Protein 8J68 (pdb70)

Solvent-accessible surface area: 8005 Å² total; per-residue (Å²): 166,58,96,142,77,29,41,173,163,72,30,13,7,21,12,32,35,103,47,98,41,20,4,82,85,11,0,44,11,0,50,146,18,0,81,42,14,71,136,36,0,77,50,101,58,33,124,56,2,62,28,109,72,24,69,113,47,14,27,24,106,18,145,142,5,50,85,99,16,99,78,38,74,12,126,6,26,4,39,29,112,98,44,61,77,10,102,2,68,20,42,14,19,33,70,108,63,116,84,51,51,45,52,62,6,17,4,22,8,83,63,59,111,89,150,74,141,50,87,84,100,76,75,142,94,130,76,87,174

B-factor: mean 40.19, std 13.91, range [21.62, 88.79]

Foldseek 3Di:
DVCVDDLAPFWKFKFFPVQVRATQDTGPVPCVVQVDDCVPRGRHHPCVFADPPWDPVQVVVVVVCVVVQHWDWDWTWTAHPVGDIFIWTKTKHFDDDPVRDGGMMMIGIDTDDDDDPVNVVCVVPPDND

Structure (mmCIF, N/CA/C/O backbone):
data_8J68
#
_entry.id   8J68
#
_cell.len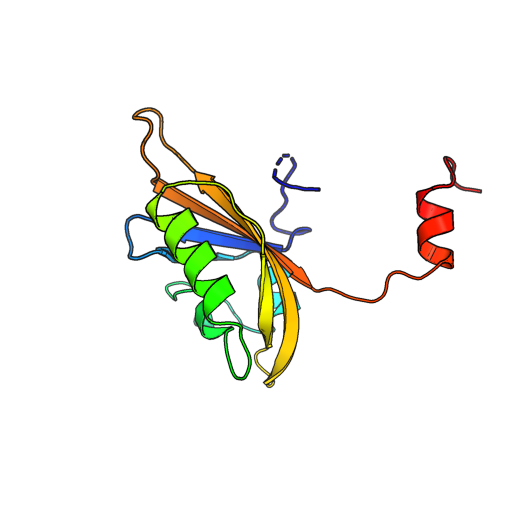gth_a   53.905
_cell.length_b   53.905
_cell.length_c   137.408
_cell.angle_alpha   90.000
_cell.angle_beta   90.000
_cell.angle_gamma   90.000
#
_symmetry.space_group_name_H-M   'P 43 21 2'
#
loop_
_entity.id
_entity.type
_entity.pdbx_description
1 polymer Phototropin
2 non-polymer 'FLAVIN MONONUCLEOTIDE'
3 water water
#
loop_
_atom_site.group_PDB
_atom_site.id
_atom_site.type_symbol
_atom_site.label_atom_id
_atom_site.label_alt_id
_atom_site.label_comp_id
_atom_site.label_asym_id
_atom_site.label_entity_id
_atom_site.label_seq_id
_atom_site.pdbx_PDB_ins_code
_atom_site.Cartn_x
_atom_site.Cartn_y
_atom_site.Cartn_z
_atom_site.occupancy
_atom_site.B_iso_or_equiv
_atom_site.auth_seq_id
_atom_site.auth_comp_id
_atom_site.auth_asym_id
_atom_site.auth_atom_id
_atom_site.pdbx_PDB_model_num
ATOM 1 N N . ARG A 1 12 ? -7.724 -8.649 2.025 1.000 71.908 12 ARG A N 1
ATOM 2 C CA . ARG A 1 12 ? -8.211 -7.396 2.660 1.000 61.198 12 ARG A CA 1
ATOM 3 C C . ARG A 1 12 ? -9.297 -6.809 1.763 1.000 63.731 12 ARG A C 1
ATOM 4 O O . ARG A 1 12 ? -9.860 -7.538 0.946 1.000 79.576 12 ARG A O 1
ATO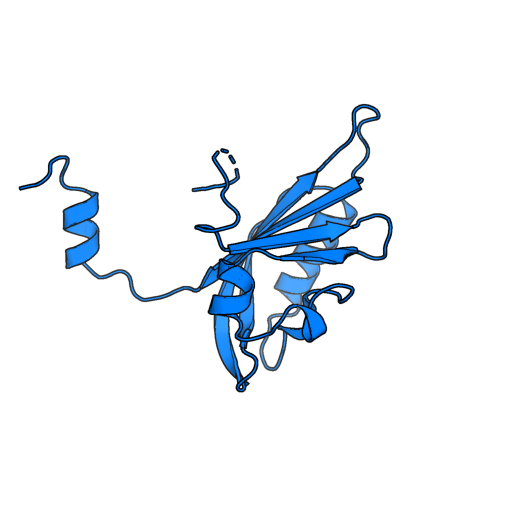M 6 N N . GLY A 1 13 ? -9.614 -5.521 1.959 1.000 63.010 13 GLY A N 1
ATOM 7 C CA . GLY A 1 13 ? -10.364 -4.738 0.986 1.000 57.568 13 GLY A CA 1
ATOM 8 C C . GLY A 1 13 ? -11.691 -4.179 1.503 1.000 58.066 13 GLY A C 1
ATOM 9 O O . GLY A 1 13 ? -11.813 -2.965 1.670 1.000 64.474 13 GLY A O 1
ATOM 10 N N . SER A 1 14 ? -12.710 -5.038 1.675 1.000 51.864 14 SER A N 1
ATOM 11 C CA . SER A 1 14 ? -14.067 -4.566 1.958 1.000 55.282 14 SER A CA 1
ATOM 12 C C . SER A 1 14 ? -14.311 -4.426 3.465 1.000 57.157 14 SER A C 1
ATOM 13 O O . SER A 1 14 ? -15.508 -4.557 3.851 1.000 57.175 14 SER A O 1
ATOM 15 N N . ALA A 1 17 ? -6.904 2.298 1.282 1.000 67.648 17 ALA A N 1
ATOM 16 C CA . ALA A 1 17 ? -8.254 2.370 0.677 1.000 66.270 17 ALA A CA 1
ATOM 17 C C . ALA A 1 17 ? -8.227 1.624 -0.661 1.000 56.072 17 ALA A C 1
ATOM 18 O O . ALA A 1 17 ? -7.178 1.277 -1.217 1.000 48.943 17 ALA A O 1
ATOM 20 N N . LEU A 1 18 ? -9.423 1.348 -1.154 1.000 52.397 18 LEU A N 1
ATOM 21 C CA . LEU A 1 18 ? -9.609 0.750 -2.458 1.000 46.158 18 LEU A CA 1
ATOM 22 C C . LEU A 1 18 ? -9.008 1.655 -3.541 1.000 45.896 18 LEU A C 1
ATOM 23 O O . LEU A 1 18 ? -9.166 2.870 -3.524 1.000 49.714 18 LEU A O 1
ATOM 28 N N . SER A 1 19 ? -8.332 1.057 -4.508 1.000 40.857 19 SER A N 1
ATOM 29 C CA . SER A 1 19 ? -7.692 1.802 -5.568 1.000 41.146 19 SER A CA 1
ATOM 30 C C . SER A 1 19 ? -8.007 1.114 -6.889 1.000 42.533 19 SER A C 1
ATOM 31 O O . SER A 1 19 ? -7.907 -0.111 -7.000 1.000 36.849 19 SER A O 1
ATOM 34 N N . THR A 1 20 ? -8.412 1.911 -7.882 1.000 39.190 20 THR A N 1
ATOM 35 C CA . THR A 1 20 ? -8.807 1.386 -9.176 1.000 35.353 20 THR A CA 1
ATOM 36 C C . THR A 1 20 ? -7.565 0.903 -9.918 1.000 36.388 20 THR A C 1
ATOM 37 O O . THR A 1 20 ? -7.671 0.088 -10.818 1.000 33.058 20 THR A O 1
ATOM 41 N N . PHE A 1 21 ? -6.366 1.357 -9.512 1.000 35.127 21 PHE A N 1
ATOM 42 C CA . PHE A 1 21 ? -5.148 0.978 -10.213 1.000 38.574 21 PHE A CA 1
ATOM 43 C C . PHE A 1 21 ? -4.480 -0.266 -9.598 1.000 41.178 21 PHE A C 1
ATOM 44 O O . PHE A 1 21 ? -3.829 -1.019 -10.321 1.000 51.136 21 PHE A O 1
ATOM 52 N N . LYS A 1 22 ? -4.677 -0.506 -8.294 1.000 42.507 22 LYS A N 1
ATOM 53 C CA . LYS A 1 22 ? -4.079 -1.638 -7.595 1.000 46.913 22 LYS A CA 1
ATOM 54 C C . LYS A 1 22 ? -5.034 -2.830 -7.477 1.000 44.197 22 LYS A C 1
ATOM 55 O O . LYS A 1 22 ? -4.571 -3.961 -7.465 1.000 48.421 22 LYS A O 1
ATOM 61 N N . HIS A 1 23 ? -6.340 -2.586 -7.273 1.000 35.369 23 HIS A N 1
ATOM 62 C CA . HIS A 1 23 ? -7.267 -3.638 -6.897 1.000 33.846 23 HIS A CA 1
ATOM 63 C C . HIS A 1 23 ? -8.101 -4.097 -8.095 1.000 35.162 23 HIS A C 1
ATOM 64 O O . HIS A 1 23 ? -8.201 -3.376 -9.098 1.000 31.897 23 HIS A O 1
ATOM 71 N N . THR A 1 24 ? -8.626 -5.343 -7.989 1.000 29.432 24 THR A N 1
ATOM 72 C CA . THR A 1 24 ? -9.495 -5.947 -8.992 1.000 30.750 24 THR A CA 1
ATOM 73 C C . THR A 1 24 ? -10.922 -5.918 -8.481 1.000 28.374 24 THR A C 1
ATOM 74 O O . THR A 1 24 ? -11.224 -6.539 -7.473 1.000 27.539 24 THR A O 1
ATOM 78 N N . PHE A 1 25 ? -11.758 -5.102 -9.132 1.000 28.467 25 PHE A N 1
ATOM 79 C CA . PHE A 1 25 ? -13.161 -4.995 -8.774 1.000 27.856 25 PHE A CA 1
ATOM 80 C C . PHE A 1 25 ? -13.973 -4.456 -9.939 1.000 26.336 25 PHE A C 1
ATOM 81 O O . PHE A 1 25 ? -13.442 -3.935 -10.928 1.000 27.800 25 PHE A O 1
ATOM 89 N N . VAL A 1 26 ? -15.274 -4.692 -9.815 1.000 25.582 26 VAL A N 1
ATOM 90 C CA . VAL A 1 26 ? -16.261 -4.141 -10.705 1.000 27.543 26 VAL A CA 1
ATOM 91 C C . VAL A 1 26 ? -17.361 -3.566 -9.838 1.000 25.704 26 VAL A C 1
ATOM 92 O O . VAL A 1 26 ? -17.494 -3.940 -8.674 1.000 26.951 26 VAL A O 1
ATOM 96 N N . VAL A 1 27 ? -18.126 -2.662 -10.455 1.000 26.894 27 VAL A N 1
ATOM 97 C CA . VAL A 1 27 ? -19.288 -2.070 -9.828 1.000 24.052 27 VAL A CA 1
ATOM 98 C C . VAL A 1 27 ? -20.475 -2.247 -10.742 1.000 25.112 27 VAL A C 1
ATOM 99 O O . VAL A 1 27 ? -20.406 -1.965 -11.945 1.000 31.220 27 VAL A O 1
ATOM 103 N N . ALA A 1 28 ? -21.542 -2.773 -10.136 1.000 26.253 28 ALA A N 1
ATOM 104 C CA . ALA A 1 28 ? -22.777 -3.055 -10.823 1.000 30.484 28 ALA A CA 1
ATOM 105 C C . ALA A 1 28 ? -23.842 -2.046 -10.405 1.000 34.012 28 ALA A C 1
ATOM 106 O O . ALA A 1 28 ? -23.942 -1.684 -9.229 1.000 37.887 28 ALA A O 1
ATOM 108 N N . ASP A 1 29 ? -24.683 -1.688 -11.373 1.000 37.558 29 ASP A N 1
ATOM 109 C CA . ASP A 1 29 ? -25.761 -0.737 -11.186 1.000 40.093 29 ASP A CA 1
ATOM 110 C C . ASP A 1 29 ? -27.029 -1.508 -10.870 1.000 40.411 29 ASP A C 1
ATOM 111 O O . ASP A 1 29 ? -27.565 -2.187 -11.749 1.000 49.154 29 ASP A O 1
ATOM 116 N N . ALA A 1 30 ? -27.502 -1.387 -9.626 1.000 42.087 30 ALA A N 1
ATOM 117 C CA . ALA A 1 30 ? -28.728 -2.058 -9.213 1.000 49.126 30 ALA A CA 1
ATOM 118 C C . ALA A 1 30 ? -29.966 -1.456 -9.912 1.000 54.338 30 ALA A C 1
ATOM 119 O O . ALA A 1 30 ? -31.010 -2.101 -9.957 1.000 54.470 30 ALA A O 1
ATOM 121 N N . THR A 1 31 ? -29.838 -0.257 -10.512 1.000 53.972 31 THR A N 1
ATOM 122 C CA . THR A 1 31 ? -30.889 0.350 -11.327 1.000 61.050 31 THR A CA 1
ATOM 123 C C . THR A 1 31 ? -30.964 -0.228 -12.736 1.000 66.780 31 THR A C 1
ATOM 124 O O . THR A 1 31 ? -31.794 0.220 -13.526 1.000 75.377 31 THR A O 1
ATOM 127 N N . LYS A 1 32 ? -30.088 -1.183 -13.065 1.000 64.979 32 LYS A N 1
ATOM 128 C CA . LYS A 1 32 ? -29.858 -1.539 -14.456 1.000 66.046 32 LYS A CA 1
ATOM 129 C C . LYS A 1 32 ? -29.608 -3.043 -14.591 1.000 68.394 32 LYS A C 1
ATOM 130 O O . LYS A 1 32 ? -28.714 -3.432 -15.345 1.000 70.411 32 LYS A O 1
ATOM 132 N N . ASP A 1 33 ? -30.415 -3.870 -13.889 1.000 62.687 33 ASP A N 1
ATOM 133 C CA . ASP A 1 33 ? -30.331 -5.336 -13.918 1.000 64.796 33 ASP A CA 1
ATOM 134 C C 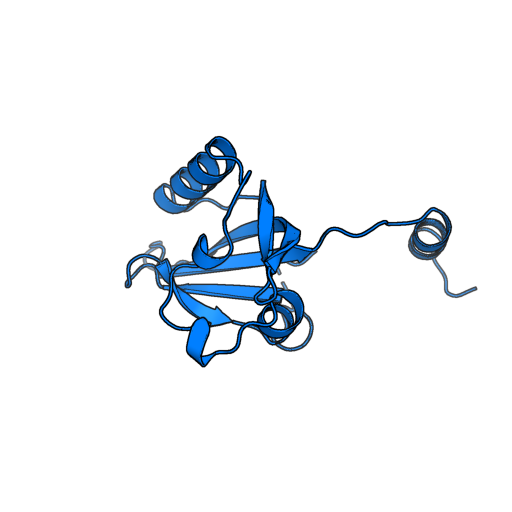. ASP A 1 33 ? -28.905 -5.836 -13.610 1.000 56.782 33 ASP A C 1
ATOM 135 O O . ASP A 1 33 ? -28.463 -6.845 -14.175 1.000 55.606 33 ASP A O 1
ATOM 137 N N . MET A 1 34 ? -28.201 -5.119 -12.707 1.000 59.941 34 MET A N 1
ATOM 138 C CA . MET A 1 34 ? -26.849 -5.418 -12.226 1.000 49.028 34 MET A CA 1
ATOM 139 C C . MET A 1 34 ? -25.827 -5.491 -13.364 1.000 41.256 34 MET A C 1
ATOM 140 O O . MET A 1 34 ? -24.862 -6.252 -13.288 1.000 41.612 34 MET A O 1
ATOM 145 N N . ALA A 1 35 ? -26.001 -4.639 -14.380 1.000 37.820 35 ALA A N 1
ATOM 146 C CA . ALA A 1 35 ? -24.997 -4.488 -15.419 1.000 37.774 35 ALA A CA 1
ATOM 147 C C . ALA A 1 35 ? -23.781 -3.802 -14.808 1.000 35.345 35 ALA A C 1
ATOM 148 O O . ALA A 1 35 ? -23.922 -2.957 -13.913 1.000 33.485 35 ALA A O 1
ATOM 150 N N . ILE A 1 36 ? -22.607 -4.217 -15.293 1.000 31.478 36 ILE A N 1
ATOM 151 C CA . ILE A 1 36 ? -21.361 -3.592 -14.922 1.000 31.802 36 ILE A CA 1
ATOM 152 C C . ILE A 1 36 ? -21.395 -2.146 -15.437 1.000 32.212 36 ILE A C 1
ATOM 153 O O . ILE A 1 36 ? -21.617 -1.898 -16.623 1.000 30.753 36 ILE A O 1
ATOM 158 N N . MET A 1 37 ? -21.159 -1.212 -14.522 1.000 32.236 37 MET A N 1
ATOM 159 C CA . MET A 1 37 ? -21.048 0.181 -14.890 1.000 34.443 37 MET A CA 1
ATOM 160 C C . MET A 1 37 ? -19.613 0.669 -14.735 1.000 32.535 37 MET A C 1
ATOM 161 O O . MET A 1 37 ? -19.264 1.717 -15.268 1.000 30.578 37 MET A O 1
ATOM 166 N N . TYR A 1 38 ? -18.737 -0.143 -14.120 1.000 29.149 38 TYR A N 1
ATOM 167 C CA . TYR A 1 38 ? -17.351 0.237 -13.905 1.000 26.524 38 TYR A CA 1
ATOM 168 C C . TYR A 1 38 ? -16.494 -1.007 -13.668 1.000 24.467 38 TYR A C 1
ATOM 169 O O . TYR A 1 38 ? -16.929 -1.915 -12.991 1.000 26.016 38 TYR A O 1
ATOM 178 N N . ALA A 1 39 ? -15.248 -1.002 -14.147 1.000 25.604 39 ALA A N 1
ATOM 179 C CA . ALA A 1 39 ? -14.295 -2.055 -13.866 1.000 25.531 39 ALA A CA 1
ATOM 180 C C . ALA A 1 39 ? -12.916 -1.436 -13.682 1.000 27.250 39 ALA A C 1
ATOM 181 O O . ALA A 1 39 ? -12.515 -0.520 -14.425 1.000 27.141 39 ALA A O 1
ATOM 183 N N . SER A 1 40 ? -12.186 -1.993 -12.727 1.000 25.790 40 SER A N 1
ATOM 184 C CA . SER A 1 40 ? -10.859 -1.507 -12.383 1.000 26.360 40 SER A CA 1
ATOM 185 C C . SER A 1 40 ? -9.827 -2.037 -13.360 1.000 26.052 40 SER A C 1
ATOM 186 O O . SER A 1 40 ? -10.084 -3.002 -14.101 1.000 24.811 40 SER A O 1
ATOM 189 N N . ALA A 1 41 ? -8.617 -1.443 -13.271 1.000 24.503 41 ALA A N 1
ATOM 190 C CA . ALA A 1 41 ? -7.511 -1.812 -14.132 1.000 25.307 41 ALA A CA 1
ATOM 191 C C . ALA A 1 41 ? -7.213 -3.301 -13.965 1.000 27.730 41 ALA A C 1
ATOM 192 O O . ALA A 1 41 ? -6.885 -4.008 -14.929 1.000 26.551 41 ALA A O 1
ATOM 194 N N . GLY A 1 42 ? -7.263 -3.738 -12.708 1.000 27.261 42 GLY A N 1
ATOM 195 C CA . GLY A 1 42 ? -6.953 -5.121 -12.362 1.000 27.717 42 GLY A CA 1
ATOM 196 C C . GLY A 1 42 ? -7.933 -6.101 -13.003 1.000 22.720 42 GLY A C 1
ATOM 197 O O . GLY A 1 42 ? -7.564 -7.219 -13.289 1.000 25.603 42 GLY A O 1
ATOM 198 N N . PHE A 1 43 ? -9.199 -5.704 -13.133 1.000 24.131 43 PHE A N 1
ATOM 199 C CA . PHE A 1 43 ? -10.199 -6.539 -13.756 1.000 26.300 43 PHE A CA 1
ATOM 200 C C . PHE A 1 43 ? -9.848 -6.826 -15.212 1.000 27.669 43 PHE A C 1
ATOM 201 O O . PHE A 1 43 ? -9.884 -7.982 -15.637 1.000 23.955 43 PHE A O 1
ATOM 209 N N . TYR A 1 44 ? -9.533 -5.771 -15.977 1.000 24.534 44 TYR A N 1
ATOM 210 C CA . TYR A 1 44 ? -9.189 -5.902 -17.379 1.000 26.671 44 TYR A CA 1
ATOM 211 C C . TYR A 1 44 ? -7.925 -6.734 -17.468 1.000 26.543 44 TYR A C 1
ATOM 212 O O . TYR A 1 44 ? -7.736 -7.531 -18.384 1.000 29.535 44 TYR A O 1
ATOM 221 N N . GLU A 1 45 ? -7.048 -6.571 -16.503 1.000 28.126 45 GLU A N 1
ATOM 222 C CA . GLU A 1 45 ? -5.777 -7.272 -16.612 1.000 32.774 45 GLU A CA 1
ATOM 223 C C . GLU A 1 45 ? -5.971 -8.766 -16.296 1.000 31.403 45 GLU A C 1
ATOM 224 O O . GLU A 1 45 ? -5.451 -9.623 -16.990 1.000 31.429 45 GLU A O 1
ATOM 230 N N . MET A 1 46 ? -6.724 -9.094 -15.268 1.000 27.170 46 MET A N 1
ATOM 231 C CA . MET A 1 46 ? -6.975 -10.495 -14.893 1.000 31.083 46 MET A CA 1
ATOM 232 C C . MET A 1 46 ? -7.800 -11.229 -15.959 1.000 33.999 46 MET A C 1
ATOM 233 O O . MET A 1 46 ? -7.539 -12.394 -16.294 1.000 30.558 46 MET A O 1
ATOM 238 N N . THR A 1 47 ? -8.828 -10.577 -16.505 1.000 26.925 47 THR A N 1
ATOM 239 C CA . THR A 1 47 ? -9.763 -11.310 -17.350 1.000 25.030 47 THR A CA 1
ATOM 240 C C . THR A 1 47 ? -9.363 -11.259 -18.820 1.000 30.212 47 THR A C 1
ATOM 241 O O . THR A 1 47 ? -9.911 -12.032 -19.606 1.000 26.823 47 THR A O 1
ATOM 245 N N . GLN A 1 48 ? -8.487 -10.301 -19.181 1.000 30.530 48 GLN A N 1
ATOM 246 C CA . GLN A 1 48 ? -8.063 -10.009 -20.546 1.000 31.372 48 GLN A CA 1
ATOM 247 C C . GLN A 1 48 ? -9.144 -9.332 -21.389 1.000 29.932 48 GLN A C 1
ATOM 248 O O . GLN A 1 48 ? -8.872 -9.033 -22.539 1.000 35.722 48 GLN A O 1
ATOM 254 N N . TYR A 1 49 ? -10.347 -9.100 -20.859 1.000 29.640 49 TYR A N 1
ATOM 255 C CA . TYR A 1 49 ? -11.379 -8.369 -21.583 1.000 29.335 49 TYR A CA 1
ATOM 256 C C . TYR A 1 49 ? -11.118 -6.866 -21.467 1.000 30.995 49 TYR A C 1
ATOM 257 O O . TYR A 1 49 ? -10.330 -6.407 -20.639 1.000 32.366 49 TYR A O 1
ATOM 266 N N . GLY A 1 50 ? -11.758 -6.128 -22.365 1.000 31.439 50 GLY A N 1
ATOM 267 C CA . GLY A 1 50 ? -11.582 -4.688 -22.464 1.000 31.256 50 GLY A CA 1
ATOM 268 C C . GLY A 1 50 ? -12.879 -3.997 -22.122 1.000 26.131 50 GLY A C 1
ATOM 269 O O . GLY A 1 50 ? -13.943 -4.600 -22.059 1.000 25.418 50 GLY A O 1
ATOM 270 N N . PRO A 1 51 ? -12.849 -2.664 -21.918 1.000 27.077 51 PRO A N 1
ATOM 271 C CA . PRO A 1 51 ? -14.065 -1.954 -21.553 1.000 27.723 51 PRO A CA 1
ATOM 272 C C . PRO A 1 51 ? -15.176 -2.116 -22.596 1.000 28.569 51 PRO A C 1
ATOM 273 O O . PRO A 1 51 ? -16.348 -2.149 -22.251 1.000 28.831 51 PRO A O 1
ATOM 277 N N . GLU A 1 52 ? -14.808 -2.260 -23.874 1.000 29.950 52 GLU A N 1
ATOM 278 C CA . GLU A 1 52 ? -15.797 -2.392 -24.937 1.000 37.695 52 GLU A CA 1
ATOM 279 C C . GLU A 1 52 ? -16.519 -3.737 -24.837 1.000 38.623 52 GLU A C 1
ATOM 280 O O . GLU A 1 52 ? -17.646 -3.855 -25.279 1.000 43.225 52 GLU A O 1
ATOM 286 N N . ASP A 1 53 ? -15.923 -4.723 -24.168 1.000 32.914 53 ASP A N 1
ATOM 287 C CA . ASP A 1 53 ? -16.616 -5.983 -23.882 1.000 36.082 53 ASP A CA 1
ATOM 288 C C . ASP A 1 53 ? -17.421 -5.964 -22.578 1.000 37.707 53 ASP A C 1
ATOM 289 O O . ASP A 1 53 ? -18.415 -6.660 -22.442 1.000 43.571 53 ASP A O 1
ATOM 294 N N . VAL A 1 54 ? -16.953 -5.238 -21.562 1.000 36.608 54 VAL A N 1
ATOM 295 C CA . VAL A 1 54 ? -17.387 -5.487 -20.195 1.000 32.098 54 VAL A CA 1
ATOM 296 C C . VAL A 1 54 ? -18.496 -4.514 -19.785 1.000 32.425 54 VAL A C 1
ATOM 297 O O . VAL A 1 54 ? -19.455 -4.887 -19.116 1.000 30.712 54 VAL A O 1
ATOM 301 N N . ILE A 1 55 ? -18.289 -3.211 -20.062 1.000 32.462 55 ILE A N 1
ATOM 302 C CA . ILE A 1 55 ? -19.157 -2.190 -19.518 1.000 31.399 55 ILE A CA 1
ATOM 303 C C . ILE A 1 55 ? -20.546 -2.358 -20.100 1.000 29.384 55 ILE A C 1
ATOM 304 O O . ILE A 1 55 ? -20.689 -2.449 -21.303 1.000 31.165 55 ILE A O 1
ATOM 309 N N . GLY A 1 56 ? -21.557 -2.370 -19.236 1.000 33.797 56 GLY A N 1
ATOM 310 C CA . GLY A 1 56 ? -22.926 -2.593 -19.671 1.000 34.390 56 GLY A CA 1
ATOM 311 C C . GLY A 1 56 ? -23.338 -4.059 -19.634 1.000 37.215 56 GLY A C 1
ATOM 312 O O . GLY A 1 56 ? -24.510 -4.367 -19.824 1.000 36.429 56 GLY A O 1
ATOM 313 N N . LYS A 1 57 ? -22.405 -4.986 -19.398 1.000 35.452 57 LYS A N 1
ATOM 314 C CA . LYS A 1 57 ? -22.787 -6.386 -19.363 1.000 39.096 57 LYS A CA 1
ATOM 315 C C . LYS A 1 57 ? -22.876 -6.878 -17.924 1.000 39.068 57 LYS A C 1
ATOM 316 O O . LYS A 1 57 ? -22.216 -6.383 -17.022 1.000 37.554 57 LYS A O 1
ATOM 322 N N . ASN A 1 58 ? -23.679 -7.913 -17.741 1.000 38.538 58 ASN A N 1
ATOM 323 C CA . ASN A 1 58 ? -23.673 -8.695 -16.525 1.000 37.645 58 ASN A CA 1
ATOM 324 C C . ASN A 1 58 ? -22.422 -9.578 -16.517 1.000 37.446 58 ASN A C 1
ATOM 325 O O . ASN A 1 58 ? -22.037 -10.169 -17.524 1.000 36.922 58 ASN A O 1
ATOM 330 N N . CYS A 1 59 ? -21.847 -9.725 -15.326 1.000 36.935 59 CYS A N 1
ATOM 331 C CA . CYS A 1 59 ? -20.528 -10.301 -15.117 1.000 40.153 59 CYS A CA 1
ATOM 332 C C . CYS A 1 59 ? -20.498 -11.826 -15.277 1.000 40.786 59 CYS A C 1
ATOM 333 O O . CYS A 1 59 ? -19.461 -12.466 -15.175 1.000 41.284 59 CYS A O 1
ATOM 336 N N . LYS A 1 60 ? -21.635 -12.420 -15.594 1.000 37.295 60 LYS A N 1
ATOM 337 C CA . LYS A 1 60 ? -21.716 -13.848 -15.817 1.000 41.935 60 LYS A CA 1
ATOM 338 C C . LYS A 1 60 ? -21.160 -14.286 -17.166 1.000 37.813 60 LYS A C 1
ATOM 339 O O . LYS A 1 60 ? -21.107 -15.478 -17.413 1.000 31.764 60 LYS A O 1
ATOM 345 N N . PHE A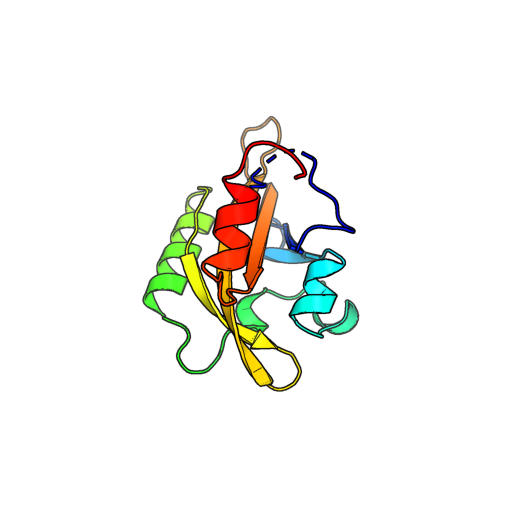 1 61 ? -20.748 -13.360 -18.042 1.000 33.973 61 PHE A N 1
ATOM 346 C CA . PHE A 1 61 ? -19.983 -13.747 -19.217 1.000 28.651 61 PHE A CA 1
ATOM 347 C C . PHE A 1 61 ? -18.660 -14.412 -18.833 1.000 28.884 61 PHE A C 1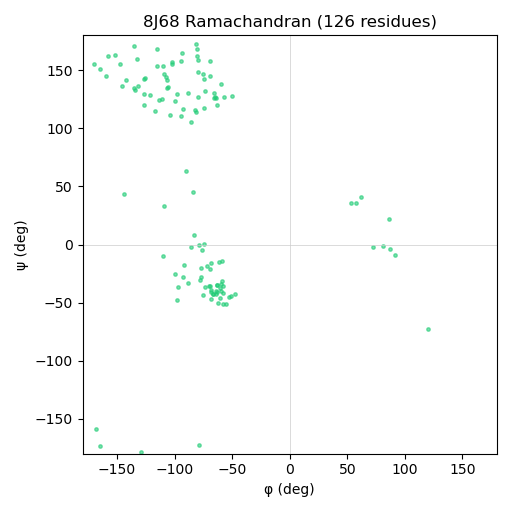
ATOM 348 O O . PHE A 1 61 ? -17.991 -15.001 -19.687 1.000 30.514 61 PHE A O 1
ATOM 356 N N . LEU A 1 62 ? -18.230 -14.279 -17.575 1.000 24.707 62 LEU A N 1
ATOM 357 C CA . LEU A 1 62 ? -17.051 -14.993 -17.101 1.000 24.768 62 LEU A CA 1
ATOM 358 C C . LEU A 1 62 ? -17.339 -16.475 -16.806 1.000 21.622 62 LEU A C 1
ATOM 359 O O . LEU A 1 62 ? -16.404 -17.240 -16.636 1.000 24.168 62 LEU A O 1
ATOM 364 N N . GLN A 1 63 ? -18.596 -16.833 -16.597 1.000 22.630 63 GLN A N 1
ATOM 365 C CA . GLN A 1 63 ? -18.949 -18.181 -16.174 1.000 26.385 63 GLN A CA 1
ATOM 366 C C . GLN A 1 63 ? -18.929 -19.114 -17.381 1.000 28.421 63 GLN A C 1
ATOM 367 O O . GLN A 1 63 ? -19.003 -18.704 -18.545 1.000 31.074 63 GLN A O 1
ATOM 373 N N . GLY A 1 64 ? -18.789 -20.408 -17.114 1.000 29.861 64 GLY A N 1
ATOM 374 C CA . GLY A 1 64 ? -18.592 -21.336 -18.210 1.000 27.475 64 GLY A CA 1
ATOM 375 C C . GLY A 1 64 ? -18.732 -22.777 -17.753 1.000 27.243 64 GLY A C 1
ATOM 376 O O . GLY A 1 64 ? -19.294 -23.037 -16.707 1.000 28.301 64 GLY A O 1
ATOM 377 N N . PRO A 1 65 ? -18.174 -23.750 -18.499 1.000 30.164 65 PRO A N 1
ATOM 378 C CA . PRO A 1 65 ? -18.179 -25.146 -18.054 1.000 31.454 65 PRO A CA 1
ATOM 379 C C . PRO A 1 65 ? -17.686 -25.332 -16.624 1.000 29.562 65 PRO A C 1
ATOM 380 O O . PRO A 1 65 ? -16.612 -24.832 -16.252 1.000 28.377 65 PRO A O 1
ATOM 384 N N . GLY A 1 66 ? -18.517 -26.020 -15.840 1.000 30.003 66 GLY A N 1
ATOM 385 C CA . GLY A 1 66 ? -18.157 -26.448 -14.510 1.000 30.849 66 GLY A CA 1
ATOM 386 C C . GLY A 1 66 ? -18.298 -25.375 -13.436 1.000 33.392 66 GLY A C 1
ATOM 387 O O . GLY A 1 66 ? -18.026 -25.663 -12.278 1.000 32.081 66 GLY A O 1
ATOM 388 N N . THR A 1 67 ? -18.708 -24.152 -13.819 1.000 28.820 67 THR A N 1
ATOM 389 C CA . THR A 1 67 ? -19.082 -23.144 -12.857 1.000 27.223 67 THR A CA 1
ATOM 390 C C . THR A 1 67 ? -20.200 -23.721 -11.997 1.000 30.211 67 THR A C 1
ATOM 391 O O . THR A 1 67 ? -21.218 -24.174 -12.497 1.000 31.663 67 THR A O 1
ATOM 395 N N . ASP A 1 68 ? -20.029 -23.677 -10.679 1.000 29.952 68 ASP A N 1
ATOM 396 C CA . ASP A 1 68 ? -20.965 -24.323 -9.776 1.000 31.182 68 ASP A CA 1
ATOM 397 C C . ASP A 1 68 ? -22.251 -23.519 -9.681 1.000 33.698 68 ASP A C 1
ATOM 398 O O . ASP A 1 68 ? -22.302 -22.417 -9.099 1.000 31.336 68 ASP A O 1
ATOM 403 N N . THR A 1 69 ? -23.302 -24.200 -10.118 1.000 33.964 69 THR A N 1
ATOM 404 C CA . THR A 1 69 ? -24.660 -23.693 -10.112 1.000 39.349 69 THR A CA 1
ATOM 405 C C . THR A 1 69 ? -25.150 -23.286 -8.703 1.000 34.681 69 THR A C 1
ATOM 406 O O . THR A 1 69 ? -25.866 -22.291 -8.565 1.000 31.624 69 THR A O 1
ATOM 410 N N . GLU A 1 70 ? -24.752 -24.010 -7.647 1.000 31.609 70 GLU A N 1
ATOM 411 C CA . GLU A 1 70 ? -25.224 -23.728 -6.297 1.000 33.412 70 GLU A CA 1
ATOM 412 C C . GLU A 1 70 ? -24.495 -22.523 -5.720 1.000 30.456 70 GLU A C 1
ATOM 413 O O . GLU A 1 70 ? -25.092 -21.781 -4.963 1.000 33.000 70 GLU A O 1
ATOM 415 N N . GLU A 1 71 ? -23.247 -22.292 -6.113 1.000 29.338 71 GLU A N 1
ATOM 416 C CA . GLU A 1 71 ? -22.558 -21.066 -5.740 1.000 30.184 71 GLU A CA 1
ATOM 417 C C . GLU A 1 71 ? -23.195 -19.872 -6.443 1.000 29.474 71 GLU A C 1
ATOM 418 O O . GLU A 1 71 ? -23.442 -18.862 -5.797 1.000 30.203 71 GLU A O 1
ATOM 424 N N . VAL A 1 72 ? -23.566 -20.018 -7.716 1.000 27.947 72 VAL A N 1
ATOM 425 C CA . VAL A 1 72 ? -24.231 -18.934 -8.419 1.000 32.913 72 VAL A CA 1
ATOM 426 C C . VAL A 1 72 ? -25.549 -18.583 -7.718 1.000 30.707 72 VAL A C 1
ATOM 427 O O . VAL A 1 72 ? -25.899 -17.415 -7.558 1.000 28.272 72 VAL A O 1
ATOM 431 N N . ALA A 1 73 ? -26.247 -19.598 -7.213 1.000 33.399 73 ALA A N 1
ATOM 432 C CA . ALA A 1 73 ? -27.542 -19.399 -6.578 1.000 31.030 73 ALA A CA 1
ATOM 433 C C . ALA A 1 73 ? -27.367 -18.658 -5.252 1.000 31.061 73 ALA A C 1
ATOM 434 O O . ALA A 1 73 ? -28.179 -17.796 -4.926 1.000 33.917 73 ALA A O 1
ATOM 436 N N . ARG A 1 74 ? -26.270 -18.924 -4.521 1.000 30.928 74 ARG A N 1
ATOM 437 C CA . ARG A 1 74 ? -26.004 -18.183 -3.289 1.000 31.466 74 ARG A CA 1
ATOM 438 C C . ARG A 1 74 ? -25.672 -16.723 -3.592 1.000 28.560 74 ARG A C 1
ATOM 439 O O . ARG A 1 74 ? -26.097 -15.836 -2.860 1.000 30.491 74 ARG A O 1
ATOM 447 N N . ILE A 1 75 ? -24.915 -16.474 -4.661 1.000 29.939 75 ILE A N 1
ATOM 448 C CA . ILE A 1 75 ? -24.657 -15.105 -5.099 1.000 28.568 75 ILE A CA 1
ATOM 449 C C . ILE A 1 75 ? -25.969 -14.361 -5.399 1.000 28.332 75 ILE A C 1
ATOM 450 O O . ILE A 1 75 ? -26.186 -13.243 -4.933 1.000 29.231 75 ILE A O 1
ATOM 455 N N . ARG A 1 76 ? -26.832 -14.981 -6.213 1.000 30.155 76 ARG A N 1
ATOM 456 C CA . ARG A 1 76 ? -28.142 -14.437 -6.573 1.000 32.812 76 ARG A CA 1
ATOM 457 C C . ARG A 1 76 ? -28.963 -14.065 -5.331 1.000 33.702 76 ARG A C 1
ATOM 458 O O . ARG A 1 76 ? -29.522 -12.966 -5.262 1.000 32.772 76 ARG A O 1
ATOM 466 N N . ARG A 1 77 ? -28.998 -14.950 -4.321 1.000 32.504 77 ARG A N 1
ATOM 467 C CA . ARG A 1 77 ? -29.735 -14.704 -3.090 1.000 36.109 77 ARG A CA 1
ATOM 468 C C . ARG A 1 77 ? -29.115 -13.553 -2.302 1.000 36.191 77 ARG A C 1
ATOM 469 O O . ARG A 1 77 ? -29.834 -12.718 -1.774 1.000 31.773 77 ARG A O 1
ATOM 477 N N . ALA A 1 78 ? -27.783 -13.513 -2.212 1.000 31.213 78 ALA A N 1
ATOM 478 C CA . ALA A 1 78 ? -27.130 -12.395 -1.583 1.000 28.841 78 ALA A CA 1
ATOM 479 C C . ALA A 1 78 ? -27.563 -11.113 -2.261 1.000 27.595 78 ALA A C 1
ATOM 480 O O . ALA A 1 78 ? -27.934 -10.137 -1.614 1.000 30.372 78 ALA A O 1
ATOM 482 N N . ILE A 1 79 ? -27.470 -11.079 -3.586 1.000 32.517 79 ILE A N 1
ATOM 483 C CA . ILE A 1 79 ? -27.788 -9.857 -4.294 1.000 30.587 79 ILE A CA 1
ATOM 484 C C . ILE A 1 79 ? -29.239 -9.456 -4.026 1.000 36.584 79 ILE A C 1
ATOM 485 O O . ILE A 1 79 ? -29.515 -8.293 -3.727 1.000 39.298 79 ILE A O 1
ATOM 490 N N . LYS A 1 80 ? -30.137 -10.426 -4.111 1.000 35.542 80 LYS A N 1
ATOM 491 C CA . LYS A 1 80 ? -31.560 -10.187 -3.914 1.000 40.073 80 LYS A CA 1
ATOM 492 C C . LYS A 1 80 ? -31.799 -9.630 -2.510 1.000 42.331 80 LYS A C 1
ATOM 493 O O . LYS A 1 80 ? -32.553 -8.682 -2.346 1.000 39.793 80 LYS A O 1
ATOM 495 N N . ASN A 1 81 ? -31.093 -10.149 -1.498 1.000 42.989 81 ASN A N 1
ATOM 496 C CA . ASN A 1 81 ? -31.303 -9.698 -0.132 1.000 40.820 81 ASN A CA 1
ATOM 497 C C . ASN A 1 81 ? -30.497 -8.454 0.233 1.000 36.265 81 ASN A C 1
ATOM 498 O O . ASN A 1 81 ? -30.622 -7.992 1.357 1.000 42.047 81 ASN A O 1
ATOM 503 N N . GLY A 1 82 ? -29.658 -7.925 -0.663 1.000 35.036 82 GLY A N 1
ATOM 504 C CA . GLY A 1 82 ? -28.783 -6.817 -0.306 1.000 36.227 82 GLY A CA 1
ATOM 505 C C . GLY A 1 82 ? -27.777 -7.161 0.803 1.000 40.194 82 GLY A C 1
ATOM 506 O O . GLY A 1 82 ? -27.502 -6.346 1.679 1.000 37.968 82 GLY A O 1
ATOM 507 N N . GLU A 1 83 ? -27.191 -8.357 0.749 1.000 32.442 83 GLU A N 1
ATOM 508 C CA . GLU A 1 83 ? -26.180 -8.769 1.715 1.000 35.194 83 GLU A CA 1
ATOM 509 C C . GLU A 1 83 ? -24.803 -8.841 1.065 1.000 31.922 83 GLU A C 1
ATOM 510 O O . GLU A 1 83 ? -24.685 -9.123 -0.121 1.000 26.508 83 GLU A O 1
ATOM 516 N N . SER A 1 84 ? -23.770 -8.661 1.887 1.000 31.497 84 SER A N 1
ATOM 517 C CA . SER A 1 84 ? -22.428 -9.022 1.491 1.000 32.064 84 SER A CA 1
ATOM 518 C C . SER A 1 84 ? -22.322 -10.551 1.409 1.000 29.801 84 SER A C 1
ATOM 519 O O . SER A 1 84 ? -23.129 -11.269 1.981 1.000 27.153 84 SER A O 1
ATOM 522 N N . HIS A 1 85 ? -21.337 -11.037 0.639 1.000 27.428 85 HIS A N 1
ATOM 523 C CA . HIS A 1 85 ? -21.222 -12.435 0.287 1.000 30.033 85 HIS A CA 1
ATOM 524 C C . HIS A 1 85 ? -19.820 -12.673 -0.253 1.000 28.790 85 HIS A C 1
ATOM 525 O O . HIS A 1 85 ? -19.205 -11.740 -0.765 1.000 29.827 85 HIS A O 1
ATOM 532 N N . CYS A 1 86 ? -19.310 -13.897 -0.084 1.000 29.683 86 CYS A N 1
ATOM 533 C CA A CYS A 1 86 ? -18.106 -14.341 -0.768 0.500 29.502 86 CYS A CA 1
ATOM 534 C CA B CYS A 1 86 ? -18.182 -14.304 -0.888 0.500 28.576 86 CYS A CA 1
ATOM 535 C C . CYS A 1 86 ? -18.320 -15.779 -1.213 1.000 29.255 86 CYS A C 1
ATOM 536 O O . CYS A 1 86 ? -19.069 -16.498 -0.589 1.000 30.096 86 CYS A O 1
ATOM 541 N N . GLY A 1 87 ? -17.637 -16.178 -2.273 1.000 30.589 87 GLY 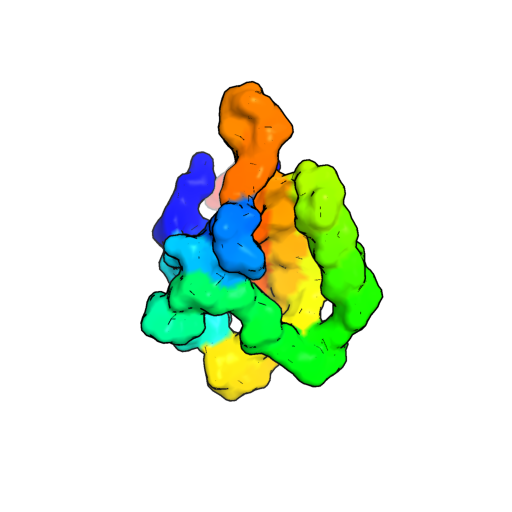A N 1
ATOM 542 C CA . GLY A 1 87 ? -17.768 -17.520 -2.781 1.000 32.034 87 GLY A CA 1
ATOM 543 C C . GLY A 1 87 ? -16.695 -17.758 -3.822 1.000 30.338 87 GLY A C 1
ATOM 544 O O . GLY A 1 87 ? -16.217 -16.826 -4.443 1.000 28.832 87 GLY A O 1
ATOM 545 N N . ARG A 1 88 ? -16.343 -19.020 -4.009 1.000 32.313 88 ARG A N 1
ATOM 546 C CA . ARG A 1 88 ? -15.369 -19.421 -4.994 1.000 31.037 88 ARG A CA 1
ATOM 547 C C . ARG A 1 88 ? -16.108 -19.899 -6.238 1.000 33.627 88 ARG A C 1
ATOM 548 O O . ARG A 1 88 ? -16.973 -20.743 -6.154 1.000 29.695 88 ARG A O 1
ATOM 556 N N . LEU A 1 89 ? -15.729 -19.376 -7.394 1.000 31.723 89 LEU A N 1
ATOM 557 C CA . LEU A 1 89 ? -16.437 -19.609 -8.642 1.000 35.366 89 LEU A CA 1
ATOM 558 C C . LEU A 1 89 ? -15.378 -19.906 -9.696 1.000 28.041 89 LEU A C 1
ATOM 559 O O . LEU A 1 89 ? -14.389 -19.174 -9.758 1.000 27.165 89 LEU A O 1
ATOM 564 N N . LEU A 1 90 ? -15.563 -20.934 -10.536 1.000 25.878 90 LEU A N 1
ATOM 565 C CA . LEU A 1 90 ? -14.743 -21.074 -11.736 1.000 24.505 90 LEU A CA 1
ATOM 566 C C . LEU A 1 90 ? -15.164 -20.039 -12.777 1.000 23.153 90 LEU A C 1
ATOM 567 O O . LEU A 1 90 ? -16.334 -19.877 -13.072 1.000 25.053 90 LEU A O 1
ATOM 572 N N . ASN A 1 91 ? -14.176 -19.358 -13.331 1.000 26.401 91 ASN A N 1
ATOM 573 C CA . ASN A 1 91 ? -14.417 -18.335 -14.327 1.000 24.291 91 ASN A CA 1
ATOM 574 C C . ASN A 1 91 ? -13.410 -18.534 -15.455 1.000 22.477 91 ASN A C 1
ATOM 575 O O . ASN A 1 91 ? -12.479 -19.342 -15.348 1.000 24.508 91 ASN A O 1
ATOM 580 N N . TYR A 1 92 ? -13.631 -17.786 -16.539 1.000 25.094 92 TYR A N 1
ATOM 581 C CA . TYR A 1 92 ? -12.851 -17.922 -17.756 1.000 21.939 92 TYR A CA 1
ATOM 582 C C . TYR A 1 92 ? -12.383 -16.577 -18.271 1.000 25.121 92 TYR A C 1
ATOM 583 O O . TYR A 1 92 ? -13.176 -15.636 -18.373 1.000 24.787 92 TYR A O 1
ATOM 592 N N . LYS A 1 93 ? -11.124 -16.544 -18.675 1.000 23.938 93 LYS A N 1
ATOM 593 C CA . LYS A 1 93 ? -10.583 -15.366 -19.308 1.000 26.316 93 LYS A CA 1
ATOM 594 C C . LYS A 1 93 ? -10.976 -15.345 -20.775 1.000 30.822 93 LYS A C 1
ATOM 595 O O . LYS A 1 93 ? -11.569 -16.303 -21.306 1.000 26.900 93 LYS A O 1
ATOM 601 N N . LYS A 1 94 ? -10.660 -14.208 -21.405 1.000 27.973 94 LYS A N 1
ATOM 602 C CA . LYS A 1 94 ? -11.045 -13.996 -22.790 1.000 32.461 94 LYS A CA 1
ATOM 603 C C . LYS A 1 94 ? -10.438 -15.068 -23.710 1.000 29.817 94 LYS A C 1
ATOM 604 O O . LYS A 1 94 ? -11.071 -15.473 -24.675 1.000 32.838 94 LYS A O 1
ATOM 610 N N . ASP A 1 95 ? -9.227 -15.540 -23.405 1.000 29.747 95 ASP A N 1
ATOM 611 C CA . ASP A 1 95 ? -8.568 -16.537 -24.229 1.000 34.290 95 ASP A CA 1
ATOM 612 C C . ASP A 1 95 ? -9.064 -17.941 -23.872 1.000 34.961 95 ASP A C 1
ATOM 613 O O . ASP A 1 95 ? -8.511 -18.915 -24.361 1.000 33.579 95 ASP A O 1
ATOM 618 N N . GLY A 1 96 ? -10.095 -18.047 -23.031 1.000 31.498 96 GLY A N 1
ATOM 619 C CA . GLY A 1 96 ? -10.619 -19.345 -22.632 1.000 28.216 96 GLY A CA 1
ATOM 620 C C . GLY A 1 96 ? -9.925 -19.977 -21.432 1.000 30.039 96 GLY A C 1
ATOM 621 O O . GLY A 1 96 ? -10.390 -20.998 -20.957 1.000 33.345 96 GLY A O 1
ATOM 622 N N . THR A 1 97 ? -8.863 -19.378 -20.884 1.000 28.748 97 THR A N 1
ATOM 623 C CA . THR A 1 97 ? -8.203 -19.941 -19.709 1.000 29.902 97 THR A CA 1
ATOM 624 C C . THR A 1 97 ? -9.112 -19.935 -18.476 1.000 32.035 97 THR A C 1
ATOM 625 O O . THR A 1 97 ? -9.665 -18.922 -18.077 1.000 27.247 97 THR A O 1
ATOM 629 N N . PRO A 1 98 ? -9.311 -21.073 -17.795 1.000 27.384 98 PRO A N 1
ATOM 630 C CA . PRO A 1 98 ? -10.091 -21.086 -16.565 1.000 27.991 98 PRO A CA 1
ATOM 631 C C . PRO A 1 98 ? -9.270 -20.604 -15.370 1.000 27.745 98 PRO A C 1
ATOM 632 O O . PRO A 1 98 ? -8.060 -20.794 -15.305 1.000 26.812 98 PRO A O 1
ATOM 636 N N . PHE A 1 99 ? -9.948 -19.976 -14.421 1.000 26.562 99 PHE A N 1
ATOM 637 C CA . PHE A 1 99 ? -9.281 -19.579 -13.203 1.000 25.461 99 PHE A CA 1
ATOM 638 C C . PHE A 1 99 ? -10.318 -19.677 -12.094 1.000 23.117 99 PHE A C 1
ATOM 639 O O . PHE A 1 99 ? -11.515 -19.497 -12.350 1.000 25.822 99 PHE A O 1
ATOM 647 N N . TRP A 1 100 ? -9.845 -19.857 -10.865 1.000 24.275 100 TRP A N 1
ATOM 648 C CA . TRP A 1 100 ? -10.693 -19.802 -9.689 1.000 23.507 100 TRP A CA 1
ATOM 649 C C . TRP A 1 100 ? -10.749 -18.357 -9.234 1.000 22.933 100 TRP A C 1
ATOM 650 O O . TRP A 1 100 ? -9.728 -17.721 -9.040 1.000 25.729 100 TRP A O 1
ATOM 661 N N . ASN A 1 101 ? -11.958 -17.896 -9.011 1.000 24.637 101 ASN A N 1
ATOM 662 C CA . ASN A 1 101 ? -12.233 -16.535 -8.614 1.000 25.977 101 ASN A CA 1
ATOM 663 C C . ASN A 1 101 ? -12.866 -16.601 -7.235 1.000 25.059 101 ASN A C 1
ATOM 664 O O . ASN A 1 101 ? -13.936 -17.176 -7.077 1.000 26.153 101 ASN A O 1
ATOM 669 N N . LEU A 1 102 ? -12.164 -16.068 -6.240 1.000 24.968 102 LEU A N 1
ATOM 670 C CA . LEU A 1 102 ? -12.799 -15.788 -4.958 1.000 25.246 102 LEU A CA 1
ATOM 671 C C . LEU A 1 102 ? -13.449 -14.420 -5.041 1.000 26.662 102 LEU A C 1
ATOM 672 O O . LEU A 1 102 ? -12.779 -13.382 -5.048 1.000 27.188 102 LEU A O 1
ATOM 677 N N . LEU A 1 103 ? -14.768 -14.453 -5.152 1.000 24.820 103 LEU A N 1
ATOM 678 C CA . LEU A 1 103 ? -15.552 -13.262 -5.378 1.000 24.683 103 LEU A CA 1
ATOM 679 C C . LEU A 1 103 ? -16.162 -12.770 -4.073 1.000 27.389 103 LEU A C 1
ATOM 680 O O . LEU A 1 103 ? -17.002 -13.451 -3.475 1.000 30.943 103 LEU A O 1
ATOM 685 N N . THR A 1 104 ? -15.853 -11.515 -3.747 1.000 27.483 104 THR A N 1
ATOM 686 C CA . THR A 1 104 ? -16.441 -10.844 -2.612 1.000 29.078 104 THR A CA 1
ATOM 687 C C . THR A 1 104 ? -17.438 -9.815 -3.107 1.000 29.363 104 THR A C 1
ATOM 688 O O . THR A 1 104 ? -17.106 -9.053 -3.993 1.000 31.188 104 THR A O 1
ATOM 692 N N . LEU A 1 105 ? -18.613 -9.775 -2.480 1.000 26.916 105 LEU A N 1
ATOM 693 C CA . LEU A 1 105 ? -19.667 -8.867 -2.882 1.000 27.599 105 LEU A CA 1
ATOM 694 C C . LEU A 1 105 ? -20.102 -8.066 -1.684 1.000 27.401 105 LEU A C 1
ATOM 695 O O . LEU A 1 105 ? -20.243 -8.663 -0.636 1.000 30.283 105 LEU A O 1
ATOM 700 N N . ALA A 1 106 ? -20.408 -6.777 -1.914 1.000 28.753 106 ALA A N 1
ATOM 701 C CA . ALA A 1 106 ? -20.924 -5.884 -0.896 1.000 29.485 106 ALA A CA 1
ATOM 702 C C . ALA A 1 106 ? -21.913 -4.915 -1.539 1.000 32.294 106 ALA A C 1
ATOM 703 O O . ALA A 1 106 ? -21.641 -4.320 -2.598 1.000 27.136 106 ALA A O 1
ATOM 705 N N . PRO A 1 107 ? -23.058 -4.682 -0.869 1.000 31.886 107 PRO A N 1
ATOM 706 C CA . PRO A 1 107 ? -24.037 -3.698 -1.321 1.000 31.707 107 PRO A CA 1
ATOM 707 C C . PRO A 1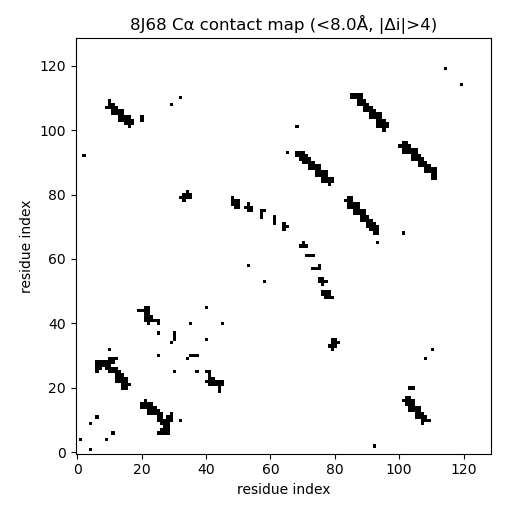 107 ? -23.572 -2.278 -1.026 1.000 33.548 107 PRO A C 1
ATOM 708 O O . PRO A 1 107 ? -22.822 -2.040 -0.084 1.000 35.697 107 PRO A O 1
ATOM 712 N N . ILE A 1 108 ? -23.955 -1.361 -1.914 1.000 38.288 108 ILE A N 1
ATOM 713 C CA . ILE A 1 108 ? -23.760 0.063 -1.704 1.000 39.626 108 ILE A CA 1
ATOM 714 C C . ILE A 1 108 ? -25.136 0.723 -1.557 1.000 40.390 108 ILE A C 1
ATOM 715 O O . ILE A 1 108 ? -25.976 0.639 -2.453 1.000 40.403 108 ILE A O 1
ATOM 720 N N . LYS A 1 109 ? -25.350 1.437 -0.452 1.000 51.422 109 LYS A N 1
ATOM 721 C CA . LYS A 1 109 ? -26.637 2.079 -0.225 1.000 55.810 109 LYS A CA 1
ATOM 722 C C . LYS A 1 109 ? -26.516 3.606 -0.217 1.000 57.992 109 LYS A C 1
ATOM 723 O O . LYS A 1 109 ? -25.471 4.189 0.108 1.000 53.068 109 LYS A O 1
ATOM 729 N N . ASN A 1 110 ? -27.641 4.239 -0.565 1.000 62.488 110 ASN A N 1
ATOM 730 C CA . ASN A 1 110 ? -27.854 5.657 -0.307 1.000 71.235 110 ASN A CA 1
ATOM 731 C C . ASN A 1 110 ? -28.237 5.869 1.163 1.000 61.866 110 ASN A C 1
ATOM 736 N N . GLU A 1 111 ? -28.603 7.124 1.465 1.000 77.821 111 GLU A N 1
ATOM 737 C CA . GLU A 1 111 ? -29.074 7.529 2.779 1.000 74.251 111 GLU A CA 1
ATOM 738 C C . GLU A 1 111 ? -30.461 6.936 3.053 1.000 74.934 111 GLU A C 1
ATOM 739 O O . GLU A 1 111 ? -30.740 6.530 4.179 1.000 79.463 111 GLU A O 1
ATOM 741 N N . GLN A 1 112 ? -31.320 6.832 2.023 1.000 67.576 112 GLN A N 1
ATOM 742 C CA . GLN A 1 112 ? -32.652 6.247 2.176 1.000 71.707 112 GLN A CA 1
ATOM 743 C C . GLN A 1 112 ? -32.562 4.804 2.683 1.000 73.594 112 GLN A C 1
ATOM 745 N N . GLY A 1 113 ? -31.354 4.223 2.620 1.000 81.378 113 GLY A N 1
ATOM 746 C CA . GLY A 1 113 ? -31.102 2.867 3.079 1.000 72.375 113 GLY A CA 1
ATOM 747 C C . GLY A 1 113 ? -31.397 1.834 1.994 1.000 70.559 113 GLY A C 1
ATOM 748 O O . GLY A 1 113 ? -31.644 0.663 2.290 1.000 70.172 113 GLY A O 1
ATOM 749 N N . ALA A 1 114 ? -31.375 2.285 0.733 1.000 65.700 114 ALA A N 1
ATOM 750 C CA . ALA A 1 114 ? -31.674 1.431 -0.407 1.000 64.715 114 ALA A CA 1
ATOM 751 C C . ALA A 1 114 ? -30.395 1.155 -1.210 1.000 55.438 114 ALA A C 1
ATOM 752 O O . ALA A 1 114 ? -29.504 1.998 -1.299 1.000 50.960 114 ALA A O 1
ATOM 754 N N . VAL A 1 115 ? -30.335 -0.054 -1.792 1.000 55.619 115 VAL A N 1
ATOM 755 C CA . VAL A 1 115 ? -29.158 -0.543 -2.495 1.000 46.810 115 VAL A CA 1
ATOM 756 C C . VAL A 1 115 ? -29.161 0.036 -3.901 1.000 40.352 115 VAL A C 1
ATOM 757 O O . VAL A 1 115 ? -30.040 -0.286 -4.700 1.000 40.628 115 VAL A O 1
ATOM 761 N N . VAL A 1 116 ? -28.182 0.892 -4.198 1.000 38.174 116 VAL A N 1
ATOM 762 C CA . VAL A 1 116 ? -28.100 1.495 -5.523 1.000 43.251 116 VAL A CA 1
ATOM 763 C C . VAL A 1 116 ? -27.060 0.776 -6.403 1.000 47.067 116 VAL A C 1
ATOM 764 O O . VAL A 1 116 ? -27.163 0.760 -7.637 1.000 40.108 116 VAL A O 1
ATOM 768 N N . LYS A 1 117 ? -26.077 0.132 -5.759 1.000 38.977 117 LYS A N 1
ATOM 769 C CA . LYS A 1 117 ? -24.996 -0.503 -6.481 1.000 35.923 117 LYS A CA 1
ATOM 770 C C . LYS A 1 117 ? -24.455 -1.686 -5.668 1.000 33.828 117 LYS A C 1
ATOM 771 O O . LYS A 1 117 ? -24.704 -1.812 -4.474 1.000 31.635 117 LYS A O 1
ATOM 777 N N . PHE A 1 118 ? -23.718 -2.570 -6.351 1.000 31.854 118 PHE A N 1
ATOM 778 C CA . PHE A 1 118 ? -22.927 -3.583 -5.694 1.000 29.323 118 PHE A CA 1
ATOM 779 C C . PHE A 1 118 ? -21.493 -3.481 -6.186 1.000 26.787 118 PHE A C 1
ATOM 780 O O . PHE A 1 118 ? -21.283 -3.168 -7.354 1.000 31.438 118 PHE A O 1
ATOM 788 N N . ILE A 1 119 ? -20.534 -3.708 -5.277 1.000 27.188 119 ILE A N 1
ATOM 789 C CA . ILE A 1 119 ? -19.132 -3.860 -5.631 1.000 29.325 119 ILE A CA 1
ATOM 790 C C . ILE A 1 119 ? -18.789 -5.341 -5.505 1.000 28.476 119 ILE A C 1
ATOM 791 O O . ILE A 1 119 ? -19.290 -6.046 -4.627 1.000 30.025 119 ILE A O 1
ATOM 796 N N . GLY A 1 120 ? -18.080 -5.835 -6.511 1.000 31.673 120 GLY A N 1
ATOM 797 C CA . GLY A 1 120 ? -17.551 -7.180 -6.457 1.000 31.238 120 GLY A CA 1
ATOM 798 C C . GLY A 1 120 ? -16.051 -7.104 -6.602 1.000 31.443 120 GLY A C 1
ATOM 799 O O . GLY A 1 120 ? -15.558 -6.491 -7.544 1.000 30.080 120 GLY A O 1
ATOM 800 N N . MET A 1 121 ? -15.344 -7.741 -5.676 1.000 29.021 121 MET A N 1
ATOM 801 C CA . MET A 1 121 ? -13.902 -7.804 -5.713 1.000 28.286 121 MET A CA 1
ATOM 802 C C . MET A 1 121 ? -13.485 -9.240 -6.008 1.000 28.150 121 MET A C 1
ATOM 803 O O . MET A 1 121 ? -13.921 -10.160 -5.341 1.000 26.286 121 MET A O 1
ATOM 808 N N . GLN A 1 122 ? -12.686 -9.410 -7.057 1.000 25.403 122 GLN A N 1
ATOM 809 C CA . GLN A 1 122 ? -12.311 -10.717 -7.528 1.000 26.561 122 GLN A CA 1
ATOM 810 C C . GLN A 1 122 ? -10.871 -10.976 -7.145 1.000 28.369 122 GLN A C 1
ATOM 811 O O . GLN A 1 122 ? -10.034 -10.093 -7.246 1.000 25.548 122 GLN A O 1
ATOM 817 N N . VAL A 1 123 ? -10.589 -12.211 -6.755 1.000 30.092 123 VAL A N 1
ATOM 818 C CA . VAL A 1 123 ? -9.241 -12.632 -6.445 1.000 28.745 123 VAL A CA 1
ATOM 819 C C . VAL A 1 123 ? -8.954 -13.878 -7.269 1.000 30.644 123 VAL A C 1
ATOM 820 O O . VAL A 1 123 ? -9.638 -14.874 -7.097 1.000 27.376 123 VAL A O 1
ATOM 824 N N . GLU A 1 124 ? -7.936 -13.831 -8.131 1.000 29.295 124 GLU A N 1
ATOM 825 C CA . GLU A 1 124 ? -7.503 -15.028 -8.828 1.000 31.998 124 GLU A CA 1
ATOM 826 C C . GLU A 1 124 ? -6.581 -15.821 -7.913 1.000 33.112 124 GLU A C 1
ATOM 827 O O . GLU A 1 124 ? -5.497 -15.374 -7.584 1.000 33.862 124 GLU A O 1
ATOM 833 N N . VAL A 1 125 ? -7.037 -17.020 -7.561 1.000 33.742 125 VAL A N 1
ATOM 834 C CA . VAL A 1 125 ? -6.338 -17.948 -6.691 1.000 33.649 125 VAL A CA 1
ATOM 835 C C . VAL A 1 125 ? -5.060 -18.405 -7.390 1.000 36.387 125 VAL A C 1
ATOM 836 O O . VAL A 1 125 ? -5.138 -18.901 -8.513 1.000 35.922 125 VAL A O 1
ATOM 840 N N . THR A 1 126 ? -3.909 -18.257 -6.726 1.000 40.690 126 THR A N 1
ATOM 841 C CA . THR A 1 126 ? -2.662 -18.871 -7.178 1.000 46.115 126 THR A CA 1
ATOM 842 C C . THR A 1 126 ? -2.048 -19.627 -5.998 1.000 47.839 126 THR A C 1
ATOM 843 O O . THR A 1 126 ? -2.637 -19.654 -4.926 1.000 40.031 126 THR A O 1
ATOM 847 N N . GLN A 1 127 ? -0.876 -20.250 -6.179 1.000 51.771 127 GLN A N 1
ATOM 848 C CA . GLN A 1 127 ? -0.258 -21.009 -5.101 1.000 50.587 127 GLN A CA 1
ATOM 849 C C . GLN A 1 127 ? 0.448 -20.032 -4.160 1.000 47.335 127 GLN A C 1
ATOM 850 O O . GLN A 1 127 ? 1.247 -19.196 -4.559 1.000 43.614 127 GLN A O 1
ATOM 852 N N . PHE A 1 128 ? 0.126 -20.125 -2.879 1.000 50.744 128 PHE A N 1
ATOM 853 C CA . PHE A 1 128 ? 0.882 -19.446 -1.845 1.000 46.044 128 PHE A CA 1
ATOM 854 C C . PHE A 1 128 ? 1.935 -20.448 -1.361 1.000 40.988 128 PHE A C 1
ATOM 855 O O . PHE A 1 128 ? 1.548 -21.512 -0.918 1.000 39.527 128 PHE A O 1
ATOM 863 N N . THR A 1 129 ? 3.239 -20.190 -1.529 1.000 44.278 129 THR A N 1
ATOM 864 C CA . THR A 1 129 ? 4.244 -21.133 -1.048 1.000 46.335 129 THR A CA 1
ATOM 865 C C . THR A 1 129 ? 4.743 -20.779 0.351 1.000 43.576 129 THR A C 1
ATOM 866 O O . THR A 1 129 ? 4.706 -19.631 0.804 1.000 35.645 129 THR A O 1
ATOM 870 N N . GLU A 1 130 ? 5.273 -21.810 0.998 1.000 45.570 130 GLU A N 1
ATOM 871 C CA . GLU A 1 130 ? 5.828 -21.744 2.339 1.000 49.790 130 GLU A CA 1
ATOM 872 C C . GLU A 1 130 ? 6.777 -20.547 2.474 1.000 44.314 130 GLU A C 1
ATOM 873 O O . GLU A 1 130 ? 6.742 -19.788 3.448 1.000 39.650 130 GLU A O 1
ATOM 879 N N . GLY A 1 131 ? 7.598 -20.339 1.443 1.000 48.274 131 GLY A N 1
ATOM 880 C CA . GLY A 1 131 ? 8.583 -19.276 1.445 1.000 43.380 131 GLY A CA 1
ATOM 881 C C . GLY A 1 131 ? 7.933 -17.907 1.500 1.000 44.026 131 GLY A C 1
ATOM 882 O O . GLY A 1 131 ? 8.396 -17.026 2.211 1.000 42.807 131 GLY A O 1
ATOM 883 N N . GLU A 1 132 ? 6.859 -17.708 0.737 1.000 43.754 132 GLU A N 1
ATOM 884 C CA . GLU A 1 132 ? 6.295 -16.366 0.700 1.000 50.043 132 GLU A CA 1
ATOM 885 C C . GLU A 1 132 ? 5.497 -16.116 1.986 1.000 43.415 132 GLU A C 1
ATOM 886 O O . GLU A 1 132 ? 5.428 -14.980 2.452 1.000 39.306 132 GLU A O 1
ATOM 892 N N . LEU A 1 133 ? 4.959 -17.188 2.583 1.000 38.662 133 LEU A N 1
ATOM 893 C CA . LEU A 1 133 ? 4.215 -17.083 3.829 1.000 41.459 133 LEU A CA 1
ATOM 894 C C . LEU A 1 133 ? 5.136 -16.706 4.997 1.000 35.390 133 LEU A C 1
ATOM 895 O O . LEU A 1 133 ? 4.865 -15.747 5.720 1.000 33.829 133 LEU A O 1
ATOM 900 N N . GLU A 1 134 ? 6.282 -17.382 5.109 1.000 39.343 134 GLU A N 1
ATOM 901 C CA . GLU A 1 134 ? 7.288 -17.032 6.112 1.000 40.497 134 GLU A CA 1
ATOM 902 C C . GLU A 1 134 ? 7.644 -15.546 6.088 1.000 35.178 134 GLU A C 1
ATOM 903 O O . GLU A 1 134 ? 7.711 -14.900 7.136 1.000 38.632 134 GLU A O 1
ATOM 909 N N . LYS A 1 135 ? 7.836 -14.983 4.897 1.000 36.506 135 LYS A N 1
ATOM 910 C CA . LYS A 1 135 ? 8.189 -13.584 4.773 1.000 36.197 135 LYS A CA 1
ATOM 911 C C . LYS A 1 135 ? 7.066 -12.690 5.291 1.000 38.711 135 LYS A C 1
ATOM 912 O O . LYS A 1 135 ? 7.316 -11.658 5.912 1.000 42.013 135 LYS A O 1
ATOM 915 N N . ALA A 1 136 ? 5.815 -13.065 4.993 1.000 37.520 136 ALA A N 1
ATOM 916 C CA . ALA A 1 136 ? 4.676 -12.314 5.501 1.000 36.655 136 ALA A CA 1
ATOM 917 C C . ALA A 1 136 ? 4.628 -12.383 7.035 1.000 29.187 136 ALA A C 1
ATOM 918 O O . ALA A 1 136 ? 4.294 -11.431 7.699 1.000 34.977 136 ALA A O 1
ATOM 920 N N . MET A 1 137 ? 4.909 -13.543 7.603 1.000 29.418 137 MET A N 1
ATOM 921 C CA . MET A 1 137 ? 4.739 -13.747 9.037 1.000 30.424 137 MET A CA 1
ATOM 922 C C . MET A 1 137 ? 5.849 -13.026 9.805 1.000 32.457 137 MET A C 1
ATOM 923 O O . MET A 1 137 ? 5.607 -12.439 10.863 1.000 30.217 137 MET A O 1
ATOM 928 N N . ARG A 1 138 ? 7.058 -13.033 9.216 1.000 29.126 138 ARG A N 1
ATOM 929 C CA . ARG A 1 138 ? 8.234 -12.452 9.844 1.000 32.101 138 ARG A CA 1
ATOM 930 C C . ARG A 1 138 ? 7.987 -10.972 10.014 1.000 30.047 138 ARG A C 1
ATOM 931 O O . ARG A 1 138 ? 7.728 -10.325 9.022 1.000 34.568 138 ARG A O 1
ATOM 939 N N . PRO A 1 139 ? 7.999 -10.412 11.259 1.000 32.294 139 PRO A N 1
ATOM 940 C CA . PRO A 1 139 ? 7.626 -9.019 11.486 1.000 32.188 139 PRO A CA 1
ATOM 941 C C . PRO A 1 139 ? 8.732 -7.985 11.258 1.000 34.648 139 PRO A C 1
ATOM 942 O O . PRO A 1 139 ? 8.872 -7.045 12.014 1.000 40.021 139 PRO A O 1
ATOM 946 N N . ASN A 1 140 ? 9.472 -8.105 10.164 1.000 39.785 140 ASN A N 1
ATOM 947 C CA . ASN A 1 140 ? 10.531 -7.145 9.876 1.000 41.611 140 ASN A CA 1
ATOM 948 C C . ASN A 1 140 ? 10.912 -7.325 8.405 1.000 46.177 140 ASN A C 1
ATOM 949 O O . ASN A 1 140 ? 10.289 -8.138 7.713 1.000 41.630 140 ASN A O 1
ATOM 954 N N . GLY A 1 141 ? 11.969 -6.626 7.952 1.000 54.160 141 GLY A N 1
ATOM 955 C CA . GLY A 1 141 ? 12.435 -6.724 6.567 1.000 56.596 141 GLY A CA 1
ATOM 956 C C . GLY A 1 141 ? 13.771 -7.463 6.374 1.000 59.324 141 GLY A C 1
ATOM 957 O O . GLY A 1 141 ? 14.494 -7.162 5.428 1.000 64.989 141 GLY A O 1
ATOM 958 N N . LEU A 1 142 ? 14.074 -8.484 7.194 1.000 64.047 142 LEU A N 1
ATOM 959 C CA . LEU A 1 142 ? 15.418 -9.066 7.248 1.000 64.430 142 LEU A CA 1
ATOM 960 C C . LEU A 1 142 ? 15.620 -10.163 6.195 1.000 59.138 142 LEU A C 1
ATOM 961 O O . LEU A 1 142 ? 14.624 -10.791 5.847 1.000 61.812 142 LEU A O 1
#

Sequence (129 aa):
RGSALSTFKHTFVVADATKDMAIMYASAGFYEMTQYGPEDVIGKNCKFLQGPGTDTEEVARIRRAIKNGESHCCGRLLNYKKDGTPFWNLLTLAPIKNEQGAVVKFIGMQVEVTQFTEGELEKAMRPNGL

Secondary structure (P-SEA, 3-state):
cccccccccccbbbbbcccccccccccaaaaaaacccccccccccccccccccccaaaaaaaaaaaaacccbbbbbbbbcccbbbbbbbbbbbbbbcccccccbbbbbbbbcccccaaaaaaaaccccc

Organism: Klebsormidium nitens (NCBI:txid105231)

Nearest PDB structures (foldseek):
  8j68-assembly1_A-2  TM=9.959E-01  e=8.336E-26  Klebsormidium nitens
  8iyn-assembly1_A  TM=9.962E-01  e=1.288E-22  Klebsormidium nitens
  8i11-assembly1_A  TM=9.843E-01  e=1.827E-22  Klebsormidium nitens
  8il9-assembly1_A-2  TM=9.984E-01  e=2.515E-21  Klebsormidium nitens
  3ulf-assembly1_B  TM=9.220E-01  e=2.224E-13  Vaucheria frigida

Radius of gyration: 16.0 Å; Cα contacts (8 Å, |Δi|>4): 226; chains: 1; bounding box: 48×34×36 Å

InterPro domains:
  IPR000014 PAS domain [PF13426] (65-160)
  IPR000014 PAS domain [PF13426] (350-444)
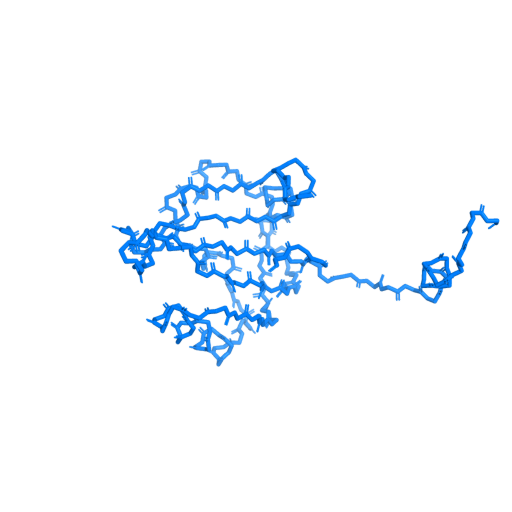  IPR000014 PAS domain [PS50112] (43-115)
  IPR000014 PAS domain [SM00091] (45-113)
  IPR000014 PAS domain [SM00091] (329-402)
  IPR000014 PAS domain [TIGR00229] (65-160)
  IPR000014 PAS domain [TIGR00229] (351-443)
  IPR000014 PAS domain [cd00130] (58-158)
  IPR000014 PAS domain [cd00130] (342-442)
  IPR000700 PAS-associated, C-terminal [PS50113] (116-170)
  IPR000700 PAS-associated, C-terminal [PS50113] (401-455)
  IPR000719 Protein kinase domain [PF00069] (533-820)
  IPR000719 Protein kinase domain [PS50011] (530-820)
  IPR000719 Protein kinase domain [SM00220] (530-820)
  IPR001610 PAC motif [SM00086] (119-161)
  IPR001610 PAC motif [SM00086] (404-446)
  IPR008271 Serine/threonine-protein kinase, active site [PS00108] (651-663)
  IPR011009 Protein kinase-like domain superfamily [SSF56112] (511-845)
  IPR017441 Protein kinase, ATP binding site [PS00107] (536-559)
  IPR035965 PAS domain superfamily [SSF55785] (62-159)